Protein AF-A0AAP0FZL3-F1 (afdb_monomer_lite)

InterPro domains:
  IPR000198 Rho GTPase-activating protein domain [PS50238] (1-74)
  IPR008936 Rho GTPase activation protein [G3DSA:1.10.555.10] (1-73)
  IPR008936 Rho GTPase activation protein [SSF48350] (2-72)
  IPR044785 Rho GTPase-activating protein 1-5 [PTHR23177] (1-72)

Radius of gyration: 12.05 Å; chains: 1; bounding box: 29×19×35 Å

Sequence (74 aa):
MQCSHDSRGNSVPTILLSMQRHLYSQGGLKAEGIFRINAENGQEMLVREQLNKGVVPYEVDLHCLAGLIKRFNT

pLDDT: mean 90.15, std 7.55, range [54.88, 96.19]

Foldseek 3Di:
DDWDQDPVRDTDHVLLVVLVVLCVVVVVVVPPCALHDADDPPCLVVQVVCSVVVHHDNPDDSNSSSVCSVVDDD

Secondary structure (DSSP, 8-state):
--EEE-TTS-EEEHHHHHHHHHHHHTTGGGSTTTTTSPPPTTSHHHHHHHHHTT---TT--HHHHHHHHHT---

Organism: NCBI:txid2320716

Structure (mmCIF, N/CA/C/O backbone):
data_AF-A0AAP0FZL3-F1
#
_entry.id   AF-A0AAP0FZL3-F1
#
loop_
_atom_site.group_PDB
_atom_site.id
_atom_site.type_symbol
_atom_site.label_atom_id
_atom_site.label_alt_id
_atom_site.label_comp_id
_atom_site.label_asym_id
_atom_site.label_entity_id
_atom_site.label_seq_id
_atom_site.pdbx_PDB_ins_code
_atom_site.Cartn_x
_atom_site.Cartn_y
_atom_site.Cartn_z
_atom_site.occupancy
_atom_site.B_iso_or_equiv
_atom_site.auth_seq_id
_atom_site.auth_comp_id
_atom_site.auth_asym_id
_atom_site.auth_atom_id
_atom_site.pdbx_PDB_model_num
ATOM 1 N N . MET A 1 1 ? 16.495 1.115 -5.880 1.00 71.00 1 MET A N 1
ATOM 2 C CA . MET A 1 1 ? 15.041 0.853 -5.860 1.00 71.00 1 MET A CA 1
ATOM 3 C C . MET A 1 1 ? 14.736 -0.212 -6.906 1.00 71.00 1 MET A C 1
ATOM 5 O O . MET A 1 1 ? 15.220 -0.078 -8.021 1.00 71.00 1 MET A O 1
ATOM 9 N N . GLN A 1 2 ? 14.026 -1.284 -6.543 1.00 86.25 2 GLN A N 1
ATOM 10 C CA . GLN A 1 2 ? 13.628 -2.346 -7.477 1.00 86.25 2 GLN A CA 1
ATOM 11 C C . GLN A 1 2 ? 12.277 -1.993 -8.113 1.00 86.25 2 GLN A C 1
ATOM 13 O O . GLN A 1 2 ? 11.368 -1.553 -7.405 1.00 86.25 2 GLN A O 1
ATOM 18 N N . CYS A 1 3 ? 12.153 -2.187 -9.426 1.00 92.25 3 CYS A N 1
ATOM 19 C CA . CYS A 1 3 ? 10.914 -1.961 -10.171 1.00 92.25 3 CYS A CA 1
ATOM 20 C C . CYS A 1 3 ? 10.368 -3.271 -10.756 1.00 92.25 3 CYS A C 1
ATOM 22 O O . CYS A 1 3 ? 11.088 -4.250 -10.959 1.00 92.25 3 CYS A O 1
ATOM 24 N N . SER A 1 4 ? 9.069 -3.290 -11.021 1.00 93.62 4 SER A N 1
ATOM 25 C CA . SER A 1 4 ? 8.333 -4.373 -11.677 1.00 93.62 4 SER A CA 1
ATOM 26 C C . SER A 1 4 ? 7.258 -3.777 -12.584 1.00 93.62 4 SER A C 1
ATOM 28 O O . SER A 1 4 ? 7.066 -2.567 -12.587 1.00 93.62 4 SER A O 1
ATOM 30 N N . HIS A 1 5 ? 6.562 -4.607 -13.356 1.00 94.94 5 HIS A N 1
ATOM 31 C CA . HIS A 1 5 ? 5.531 -4.128 -14.274 1.00 94.94 5 HIS A CA 1
ATOM 32 C C . HIS A 1 5 ? 4.133 -4.294 -13.671 1.00 94.94 5 HIS A C 1
ATOM 34 O O . HIS A 1 5 ? 3.823 -5.345 -13.102 1.00 94.94 5 HIS A O 1
ATOM 40 N N . ASP A 1 6 ? 3.299 -3.260 -13.781 1.00 93.00 6 ASP A N 1
ATOM 41 C CA . ASP A 1 6 ? 1.863 -3.377 -13.515 1.00 93.00 6 ASP A CA 1
ATOM 42 C C . ASP A 1 6 ? 1.140 -4.111 -14.665 1.00 93.00 6 ASP A C 1
ATOM 44 O O . ASP A 1 6 ? 1.738 -4.483 -15.678 1.00 93.00 6 ASP A O 1
ATOM 48 N N . SER A 1 7 ? -0.172 -4.318 -14.532 1.00 90.75 7 SER A N 1
ATOM 49 C CA . SER A 1 7 ? -0.992 -4.974 -15.565 1.00 90.75 7 SER A CA 1
ATOM 50 C C . SER A 1 7 ? -1.095 -4.191 -16.879 1.00 90.75 7 SER A C 1
ATOM 52 O O . SER A 1 7 ? -1.540 -4.740 -17.884 1.00 90.75 7 SER A O 1
ATOM 54 N N . ARG A 1 8 ? -0.697 -2.917 -16.884 1.00 94.94 8 ARG A N 1
ATOM 55 C CA . ARG A 1 8 ? -0.682 -2.032 -18.053 1.00 94.94 8 ARG A CA 1
ATOM 56 C C . ARG A 1 8 ? 0.722 -1.924 -18.665 1.00 94.94 8 ARG A C 1
ATOM 58 O O . ARG A 1 8 ? 0.890 -1.189 -19.632 1.00 94.94 8 ARG A O 1
ATOM 65 N N . GLY A 1 9 ? 1.709 -2.643 -18.124 1.00 94.25 9 GLY A N 1
ATOM 66 C CA . GLY A 1 9 ? 3.097 -2.633 -18.584 1.00 94.25 9 GLY A CA 1
ATOM 67 C C . GLY A 1 9 ? 3.932 -1.455 -18.074 1.00 94.25 9 GLY A C 1
ATOM 68 O O . GLY A 1 9 ? 5.055 -1.273 -18.536 1.00 94.25 9 GLY A O 1
ATOM 69 N N . ASN A 1 10 ? 3.432 -0.656 -17.127 1.00 94.44 10 ASN A N 1
ATOM 70 C CA . ASN A 1 10 ? 4.198 0.455 -16.564 1.00 94.44 10 ASN A CA 1
ATOM 71 C C . ASN A 1 10 ? 5.235 -0.069 -15.570 1.00 94.44 10 ASN A C 1
ATOM 73 O O . ASN A 1 10 ? 4.924 -0.933 -14.751 1.00 94.44 10 ASN A O 1
ATOM 77 N N . SER A 1 11 ? 6.443 0.498 -15.601 1.00 94.56 11 SER A N 1
ATOM 78 C CA . SER A 1 11 ? 7.445 0.265 -14.559 1.00 94.56 11 SER A CA 1
ATOM 79 C C . SER A 1 11 ? 7.018 0.971 -13.273 1.00 94.56 11 SER A C 1
ATOM 81 O O . SER A 1 11 ? 6.868 2.191 -13.238 1.00 94.56 11 SER A O 1
ATOM 83 N N . VAL A 1 12 ? 6.803 0.193 -12.219 1.00 93.50 12 VAL A N 1
ATOM 84 C CA . VAL A 1 12 ? 6.348 0.643 -10.904 1.00 93.50 12 VAL A CA 1
ATOM 85 C C . VAL A 1 12 ? 7.306 0.091 -9.847 1.00 93.50 12 VAL A C 1
ATOM 87 O O . VAL A 1 12 ? 7.689 -1.080 -9.930 1.00 93.50 12 VAL A O 1
ATOM 90 N N . PRO A 1 13 ? 7.690 0.879 -8.828 1.00 92.69 13 PRO A N 1
ATOM 91 C CA . PRO A 1 13 ? 8.429 0.376 -7.676 1.00 92.69 13 PRO A CA 1
ATOM 92 C C . PRO A 1 13 ? 7.780 -0.893 -7.111 1.00 92.69 13 PRO A C 1
ATOM 94 O O . PRO A 1 13 ? 6.604 -0.887 -6.745 1.00 92.69 13 PRO A O 1
ATOM 97 N N . THR A 1 14 ? 8.534 -1.992 -7.018 1.00 93.19 14 THR A N 1
ATOM 98 C CA . THR A 1 14 ? 8.003 -3.301 -6.592 1.00 93.19 14 THR A CA 1
ATOM 99 C C . THR A 1 14 ? 7.319 -3.209 -5.231 1.00 93.19 14 THR A C 1
ATOM 101 O O . THR A 1 14 ? 6.285 -3.831 -5.006 1.00 93.19 14 THR A O 1
ATOM 104 N N . ILE A 1 15 ? 7.854 -2.366 -4.347 1.00 92.81 15 ILE A N 1
ATOM 105 C CA . ILE A 1 15 ? 7.301 -2.136 -3.016 1.00 92.81 15 ILE A CA 1
ATOM 106 C C . ILE A 1 15 ? 5.885 -1.543 -3.049 1.00 92.81 15 ILE A C 1
ATOM 108 O O . ILE A 1 15 ? 5.050 -1.964 -2.256 1.00 92.81 15 ILE A O 1
ATOM 112 N N . LEU A 1 16 ? 5.563 -0.663 -4.006 1.00 93.56 16 LEU A N 1
ATOM 113 C CA . LEU A 1 16 ? 4.206 -0.124 -4.162 1.00 93.56 16 LEU A CA 1
ATOM 114 C C . LEU A 1 16 ? 3.208 -1.220 -4.538 1.00 93.56 16 LEU A C 1
ATOM 116 O O . LEU A 1 16 ? 2.107 -1.271 -3.989 1.00 93.56 16 LEU A O 1
ATOM 120 N N . LEU A 1 17 ? 3.607 -2.127 -5.434 1.00 94.31 17 LEU A N 1
ATOM 121 C CA . LEU A 1 17 ? 2.778 -3.271 -5.813 1.00 94.31 17 LEU A CA 1
ATOM 122 C C . LEU A 1 17 ? 2.575 -4.222 -4.626 1.00 94.31 17 LEU A C 1
ATOM 124 O O . LEU A 1 17 ? 1.461 -4.695 -4.406 1.00 94.31 17 LEU A O 1
ATOM 128 N N . SER A 1 18 ? 3.620 -4.474 -3.834 1.00 94.12 18 SER A N 1
ATOM 129 C CA . SER A 1 18 ? 3.527 -5.293 -2.621 1.00 94.12 18 SER A CA 1
ATOM 130 C C . SER A 1 18 ? 2.597 -4.671 -1.576 1.00 94.12 18 SER A C 1
ATOM 132 O O . SER A 1 18 ? 1.719 -5.359 -1.060 1.00 94.12 18 SER A O 1
ATOM 134 N N . MET A 1 19 ? 2.729 -3.367 -1.306 1.00 95.06 19 MET A N 1
ATOM 135 C CA . MET A 1 19 ? 1.859 -2.645 -0.369 1.00 95.06 19 MET A CA 1
ATOM 136 C C . MET A 1 19 ? 0.397 -2.661 -0.828 1.00 95.06 19 MET A C 1
ATOM 138 O O . MET A 1 19 ? -0.494 -2.928 -0.026 1.00 95.06 19 MET A O 1
ATOM 142 N N . GLN A 1 20 ? 0.139 -2.429 -2.120 1.00 95.06 20 GLN A N 1
ATOM 143 C CA . GLN A 1 20 ? -1.213 -2.474 -2.682 1.00 95.06 20 GLN A CA 1
ATOM 144 C C . GLN A 1 20 ? -1.839 -3.867 -2.540 1.00 95.06 20 GLN A C 1
ATOM 146 O O . GLN A 1 20 ? -2.980 -3.989 -2.099 1.00 95.06 20 GLN A O 1
ATOM 151 N N . ARG A 1 21 ? -1.096 -4.925 -2.886 1.00 94.88 21 ARG A N 1
ATOM 152 C CA . ARG A 1 21 ? -1.578 -6.308 -2.751 1.00 94.88 21 ARG A CA 1
ATOM 153 C C . ARG A 1 21 ? -1.894 -6.655 -1.302 1.00 94.88 21 ARG A C 1
ATOM 155 O O . ARG A 1 21 ? -2.926 -7.271 -1.057 1.00 94.88 21 ARG A O 1
ATOM 162 N N . HIS A 1 22 ? -1.042 -6.237 -0.365 1.00 95.69 22 HIS A N 1
ATOM 163 C CA . HIS A 1 22 ? -1.269 -6.441 1.067 1.00 95.69 22 HIS A CA 1
ATOM 164 C C . HIS A 1 22 ? -2.524 -5.717 1.554 1.00 95.69 22 HIS A C 1
ATOM 166 O O . HIS A 1 22 ? -3.377 -6.311 2.205 1.00 95.69 22 HIS A O 1
ATOM 172 N N . LEU A 1 23 ? -2.696 -4.454 1.152 1.00 96.00 23 LEU A N 1
ATOM 173 C CA . LEU A 1 23 ? -3.902 -3.686 1.452 1.00 96.00 23 LEU A CA 1
ATOM 174 C C . LEU A 1 23 ? -5.163 -4.401 0.940 1.00 96.00 23 LEU A C 1
ATOM 176 O O . LEU A 1 23 ? -6.172 -4.458 1.639 1.00 96.00 23 LEU A O 1
ATOM 180 N N . TYR A 1 24 ? -5.121 -4.950 -0.276 1.00 95.88 24 TYR A N 1
ATOM 181 C CA . TYR A 1 24 ? -6.267 -5.639 -0.873 1.00 95.88 24 TYR A CA 1
ATOM 182 C C . TYR A 1 24 ? -6.555 -6.985 -0.204 1.00 95.88 24 TYR A C 1
ATOM 184 O O . TYR A 1 24 ? -7.720 -7.279 0.064 1.00 95.88 24 TYR A O 1
ATOM 192 N N . SER A 1 25 ? -5.525 -7.781 0.098 1.00 95.31 25 SER A N 1
ATOM 193 C CA . SER A 1 25 ? -5.691 -9.100 0.723 1.00 95.31 25 SER A CA 1
ATOM 194 C C . SER A 1 25 ? -6.252 -9.010 2.142 1.00 95.31 25 SER A C 1
ATOM 196 O O . SER A 1 25 ? -7.044 -9.861 2.534 1.00 95.31 25 SER A O 1
ATOM 198 N N . GLN A 1 26 ? -5.919 -7.947 2.876 1.00 95.00 26 GLN A N 1
ATOM 199 C CA . GLN A 1 26 ? -6.446 -7.663 4.214 1.00 95.00 26 GLN A CA 1
ATOM 200 C C . GLN A 1 26 ? -7.808 -6.942 4.194 1.00 95.00 26 GLN A C 1
ATOM 202 O O . GLN A 1 26 ? -8.301 -6.503 5.228 1.00 95.00 26 GLN A O 1
ATOM 207 N N . GLY A 1 27 ? -8.439 -6.788 3.024 1.00 95.06 27 GLY A N 1
ATOM 208 C CA . GLY A 1 27 ? -9.749 -6.147 2.916 1.00 95.06 27 GLY A CA 1
ATOM 209 C C . GLY A 1 27 ? -9.727 -4.632 3.133 1.00 95.06 27 GLY A C 1
ATOM 210 O O . GLY A 1 27 ? -10.773 -4.048 3.396 1.00 95.06 27 GLY A O 1
ATOM 211 N N . GLY A 1 28 ? -8.579 -3.970 2.968 1.00 95.06 28 GLY A N 1
ATOM 212 C CA . GLY A 1 28 ? -8.421 -2.533 3.202 1.00 95.06 28 GLY A CA 1
ATOM 213 C C . GLY A 1 28 ? -9.330 -1.644 2.360 1.00 95.06 28 GLY A C 1
ATOM 214 O O . GLY A 1 28 ? -9.694 -0.567 2.809 1.00 95.06 28 GLY A O 1
ATOM 215 N N . LEU A 1 29 ? -9.808 -2.106 1.199 1.00 95.19 29 LEU A N 1
ATOM 216 C CA . LEU A 1 29 ? -10.828 -1.379 0.426 1.00 95.19 29 LEU A CA 1
ATOM 217 C C . LEU A 1 29 ? -12.204 -1.320 1.111 1.00 95.19 29 LEU A C 1
ATOM 219 O O . LEU A 1 29 ? -13.029 -0.489 0.744 1.00 95.19 29 LEU A O 1
ATOM 223 N N . LYS A 1 30 ? -12.458 -2.198 2.085 1.00 96.19 30 LYS A N 1
ATOM 224 C CA . LYS A 1 30 ? -13.671 -2.210 2.912 1.00 96.19 30 LYS A CA 1
ATOM 225 C C . LYS A 1 30 ? -13.468 -1.495 4.251 1.00 96.19 30 LYS A C 1
AT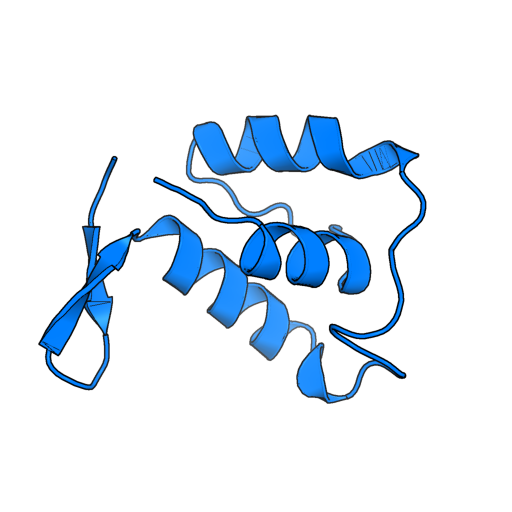OM 227 O O . LYS A 1 30 ? -14.444 -1.316 4.972 1.00 96.19 30 LYS A O 1
ATOM 232 N N . ALA A 1 31 ? -12.236 -1.105 4.592 1.00 95.19 31 ALA A N 1
ATOM 233 C CA . ALA A 1 31 ? -11.953 -0.381 5.824 1.00 95.19 31 ALA A CA 1
ATOM 234 C C . ALA A 1 31 ? -12.555 1.030 5.760 1.00 95.19 31 ALA A C 1
ATOM 236 O O . ALA A 1 31 ? -12.407 1.752 4.767 1.00 95.19 31 ALA A O 1
ATOM 237 N N . GLU A 1 32 ? -13.254 1.422 6.823 1.00 96.00 32 GLU A N 1
ATOM 238 C CA . GLU A 1 32 ? -13.956 2.699 6.888 1.00 96.00 32 GLU A CA 1
ATOM 239 C C . GLU A 1 32 ? -12.984 3.865 6.712 1.00 96.00 32 GLU A C 1
ATOM 241 O O . GLU A 1 32 ? -12.031 4.022 7.462 1.00 96.00 32 GLU A O 1
ATOM 246 N N . GLY A 1 33 ? -13.222 4.720 5.719 1.00 95.94 33 GLY A N 1
ATOM 247 C CA . GLY A 1 33 ? -12.367 5.884 5.515 1.00 95.94 33 GLY A CA 1
ATOM 248 C C . GLY A 1 33 ? -10.922 5.530 5.154 1.00 95.94 33 GLY A C 1
ATOM 249 O O . GLY A 1 33 ? -10.025 6.335 5.417 1.00 95.94 33 GLY A O 1
ATOM 250 N N . ILE A 1 34 ? -10.670 4.371 4.533 1.00 95.62 34 ILE A N 1
ATOM 251 C CA . ILE A 1 34 ? -9.360 4.064 3.956 1.00 95.62 34 ILE A CA 1
ATOM 252 C C . ILE A 1 34 ? -8.901 5.201 3.031 1.00 95.62 34 ILE A C 1
ATOM 254 O O . ILE A 1 34 ? -9.701 5.807 2.319 1.00 95.62 34 ILE A O 1
ATOM 258 N N . PHE A 1 35 ? -7.615 5.548 3.095 1.00 94.50 35 PHE A N 1
ATOM 259 C CA . PHE A 1 35 ? -7.025 6.741 2.470 1.00 94.50 35 PHE A CA 1
ATOM 260 C C . PHE A 1 35 ? -7.543 8.103 2.974 1.00 94.50 35 PHE A C 1
ATOM 262 O O . PHE A 1 35 ? -6.958 9.119 2.595 1.00 94.50 35 PHE A O 1
ATOM 269 N N . ARG A 1 36 ? -8.587 8.179 3.806 1.00 95.12 36 ARG A N 1
ATOM 270 C CA . ARG A 1 36 ? -9.114 9.433 4.376 1.00 95.12 36 ARG A CA 1
ATOM 271 C C . ARG A 1 36 ? -8.678 9.638 5.826 1.00 95.12 36 ARG A C 1
ATOM 273 O O . ARG A 1 36 ? -8.343 10.756 6.198 1.00 95.12 36 ARG A O 1
A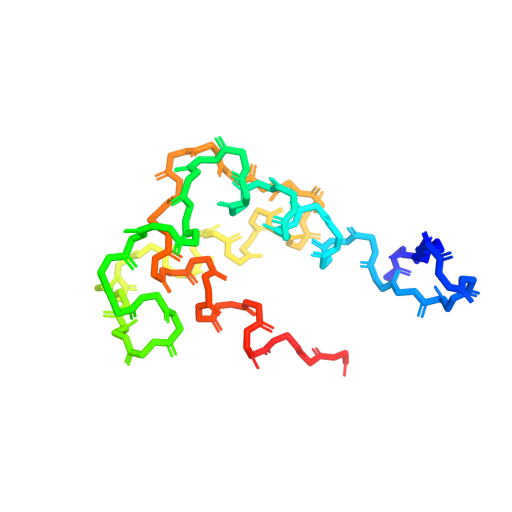TOM 280 N N . ILE A 1 37 ? -8.698 8.573 6.619 1.00 91.81 37 ILE A N 1
ATOM 281 C CA . ILE A 1 37 ? -8.313 8.571 8.031 1.00 91.81 37 ILE A CA 1
ATOM 282 C C . ILE A 1 37 ? -6.809 8.305 8.129 1.00 91.81 37 ILE A C 1
ATOM 284 O O . ILE A 1 37 ? -6.291 7.415 7.453 1.00 91.81 37 ILE A O 1
ATOM 288 N N . ASN A 1 38 ? -6.115 9.095 8.951 1.00 85.31 38 ASN A N 1
ATOM 289 C CA . ASN A 1 38 ? -4.717 8.847 9.296 1.00 85.31 38 ASN A CA 1
ATOM 290 C C . ASN A 1 38 ? -4.651 7.824 10.434 1.00 85.31 38 ASN A C 1
ATOM 292 O O . ASN A 1 38 ? -5.410 7.937 11.394 1.00 85.31 38 ASN A O 1
ATOM 296 N N . ALA A 1 39 ? -3.723 6.874 10.342 1.00 84.56 39 ALA A N 1
ATOM 297 C CA . ALA A 1 39 ? -3.400 6.003 11.465 1.00 84.56 39 ALA A CA 1
ATOM 298 C C . ALA A 1 39 ? -2.732 6.765 12.609 1.00 84.56 39 ALA A C 1
ATOM 300 O O . ALA A 1 39 ? -2.150 7.835 12.413 1.00 84.56 39 ALA A O 1
ATOM 301 N N . GLU A 1 40 ? -2.753 6.166 13.795 1.00 78.00 40 GLU A N 1
ATOM 302 C CA . GLU A 1 40 ? -1.974 6.646 14.928 1.00 78.00 40 GLU A CA 1
ATOM 303 C C . GLU A 1 40 ? -0.466 6.498 14.645 1.00 78.00 40 GLU A C 1
ATOM 305 O O . GLU A 1 40 ? 0.022 5.440 14.245 1.00 78.00 40 GLU A O 1
ATOM 310 N N . ASN A 1 41 ? 0.290 7.583 14.848 1.00 66.75 41 ASN A N 1
ATOM 311 C CA . ASN A 1 41 ? 1.680 7.752 14.388 1.00 66.75 41 ASN A CA 1
ATOM 312 C C . ASN A 1 41 ? 2.713 6.754 14.962 1.00 66.75 41 ASN A C 1
ATOM 314 O O . ASN A 1 41 ? 3.873 6.789 14.553 1.00 66.75 41 ASN A O 1
ATOM 318 N N . GLY A 1 42 ? 2.343 5.875 15.897 1.00 74.38 42 GLY A N 1
ATOM 319 C CA . GLY A 1 42 ? 3.293 5.028 16.630 1.00 74.38 42 GLY A CA 1
ATOM 320 C C . GLY A 1 42 ? 4.027 3.981 15.783 1.00 74.38 42 GLY A C 1
ATOM 321 O O . GLY A 1 42 ? 5.125 3.574 16.147 1.00 74.38 42 GLY A O 1
ATOM 322 N N . GLN A 1 43 ? 3.454 3.554 14.652 1.00 77.12 43 GLN A N 1
ATOM 323 C CA . GLN A 1 43 ? 3.984 2.442 13.844 1.00 77.12 43 GLN A CA 1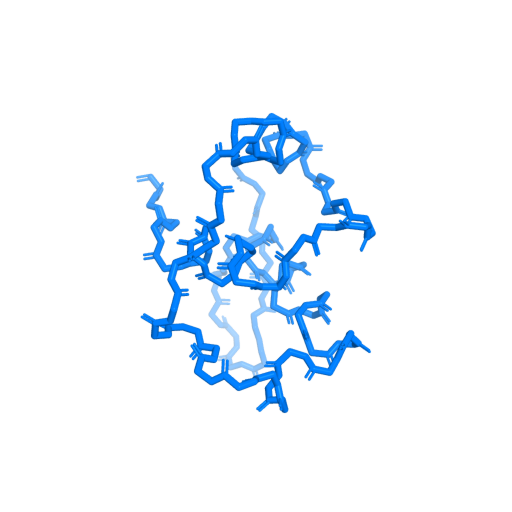
ATOM 324 C C . GLN A 1 43 ? 4.607 2.880 12.505 1.00 77.12 43 GLN A C 1
ATOM 326 O O . GLN A 1 43 ? 5.319 2.096 11.880 1.00 77.12 43 GLN A O 1
ATOM 331 N N . GLU A 1 44 ? 4.394 4.125 12.055 1.00 86.75 44 GLU A N 1
ATOM 332 C CA . GLU A 1 44 ? 4.776 4.562 10.697 1.00 86.75 44 GLU A CA 1
ATOM 333 C C . GLU A 1 44 ? 6.285 4.423 10.433 1.00 86.75 44 GLU A C 1
ATOM 335 O O . GLU A 1 44 ? 6.690 3.926 9.381 1.00 86.75 44 GLU A O 1
ATOM 340 N N . MET A 1 45 ? 7.125 4.814 11.399 1.00 87.19 45 MET A N 1
ATOM 341 C CA . MET A 1 45 ? 8.585 4.735 11.270 1.00 87.19 45 MET A CA 1
ATOM 342 C C . MET A 1 45 ? 9.066 3.284 11.127 1.00 87.19 45 MET A C 1
ATOM 344 O O . MET A 1 45 ? 9.823 2.981 10.205 1.00 87.19 45 MET A O 1
ATOM 348 N N . LEU A 1 46 ? 8.579 2.382 11.986 1.00 87.44 46 LEU A N 1
ATOM 349 C CA . LEU A 1 46 ? 8.946 0.962 11.968 1.00 87.44 46 LEU A CA 1
ATOM 350 C C . LEU A 1 46 ? 8.520 0.290 10.661 1.00 87.44 46 LEU A C 1
ATOM 352 O O . LEU A 1 46 ? 9.294 -0.445 10.047 1.00 87.44 4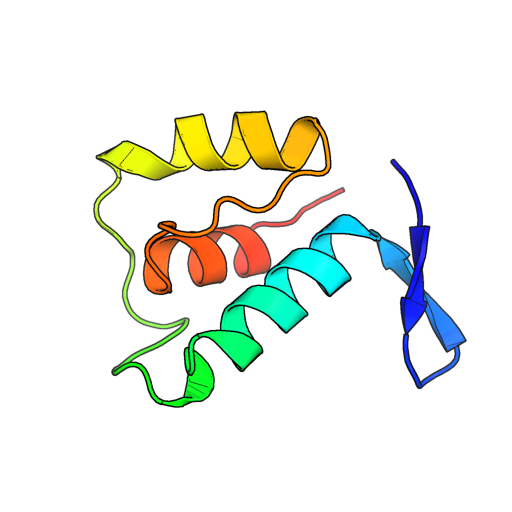6 LEU A O 1
ATOM 356 N N . VAL A 1 47 ? 7.303 0.581 10.195 1.00 89.75 47 VAL A N 1
ATOM 357 C CA . VAL A 1 47 ? 6.809 0.070 8.913 1.00 89.75 47 VAL A CA 1
ATOM 358 C C . VAL A 1 47 ? 7.693 0.578 7.777 1.00 89.75 47 VAL A C 1
ATOM 360 O O . VAL A 1 47 ? 8.087 -0.203 6.917 1.00 89.75 47 VAL A O 1
ATOM 363 N N . ARG A 1 48 ? 8.078 1.859 7.786 1.00 90.12 48 ARG A N 1
ATOM 364 C CA . ARG A 1 48 ? 8.944 2.439 6.752 1.00 90.12 48 ARG A CA 1
ATOM 365 C C . ARG A 1 48 ? 10.323 1.781 6.699 1.00 90.12 48 ARG A C 1
ATOM 367 O O . ARG A 1 48 ? 10.824 1.526 5.605 1.00 90.12 48 ARG A O 1
ATOM 374 N N . GLU A 1 49 ? 10.918 1.451 7.843 1.00 90.25 49 GLU A N 1
ATOM 375 C CA . GLU A 1 49 ? 12.177 0.698 7.889 1.00 90.25 49 GLU A CA 1
ATOM 376 C C . GLU A 1 49 ? 12.053 -0.699 7.268 1.00 90.25 49 GLU A C 1
ATOM 378 O O . GLU A 1 49 ? 12.959 -1.136 6.557 1.00 90.25 49 GLU A O 1
ATOM 383 N N . GLN A 1 50 ? 10.935 -1.393 7.495 1.00 90.88 50 GLN A N 1
ATOM 384 C CA . GLN A 1 50 ? 10.666 -2.696 6.877 1.00 90.88 50 GLN A CA 1
ATOM 385 C C . GLN A 1 50 ? 10.438 -2.563 5.366 1.00 90.88 50 GLN A C 1
ATOM 387 O O . GLN A 1 50 ? 11.024 -3.314 4.583 1.00 90.88 50 GLN A O 1
ATOM 392 N N . LEU A 1 51 ? 9.681 -1.549 4.934 1.00 90.75 51 LEU A N 1
ATOM 393 C CA . LEU A 1 51 ? 9.443 -1.276 3.514 1.00 90.75 51 LEU A CA 1
ATOM 394 C C . LEU A 1 51 ? 10.743 -0.954 2.768 1.00 90.75 51 LEU A C 1
ATOM 396 O O . LEU A 1 51 ? 10.931 -1.417 1.643 1.00 90.75 51 LEU A O 1
ATOM 400 N N . ASN A 1 52 ? 11.673 -0.233 3.402 1.00 88.62 52 ASN A N 1
ATOM 401 C CA . ASN A 1 52 ? 13.004 0.036 2.848 1.00 88.62 52 ASN A CA 1
ATOM 402 C C . ASN A 1 52 ? 13.835 -1.244 2.650 1.00 88.62 52 ASN A C 1
ATOM 404 O O . ASN A 1 52 ? 14.706 -1.279 1.783 1.00 88.62 52 ASN A O 1
ATOM 408 N N . LYS A 1 53 ? 13.544 -2.306 3.411 1.00 89.94 53 LYS A N 1
ATOM 409 C CA . LYS A 1 53 ? 14.120 -3.650 3.234 1.00 89.94 53 LYS A CA 1
ATOM 410 C C . LYS A 1 53 ? 13.339 -4.502 2.224 1.00 89.94 53 LYS A C 1
ATOM 412 O O . LYS A 1 53 ? 13.693 -5.655 2.003 1.00 89.94 53 LYS A O 1
ATOM 417 N N . GLY A 1 54 ? 12.285 -3.955 1.613 1.00 88.94 54 GLY A N 1
ATOM 418 C CA . GLY A 1 54 ? 11.413 -4.661 0.673 1.00 88.94 54 GLY A CA 1
ATOM 419 C C . GLY A 1 54 ? 10.325 -5.513 1.334 1.00 88.94 54 GLY A C 1
ATOM 420 O O . GLY A 1 54 ? 9.693 -6.315 0.649 1.00 88.94 54 GLY A O 1
ATOM 421 N N . VAL A 1 55 ? 10.094 -5.355 2.641 1.00 90.69 55 VAL A N 1
ATOM 422 C CA . VAL A 1 55 ? 9.161 -6.174 3.427 1.00 90.69 55 VAL A CA 1
ATOM 423 C C . VAL A 1 55 ? 7.926 -5.359 3.801 1.00 90.69 55 VAL A C 1
ATOM 425 O O . VAL A 1 55 ? 8.039 -4.272 4.362 1.00 90.69 55 VAL A O 1
ATOM 428 N N . VAL A 1 56 ? 6.736 -5.897 3.527 1.00 91.44 56 VAL A N 1
ATOM 429 C CA . VAL A 1 56 ? 5.465 -5.337 4.011 1.00 91.44 56 VAL A CA 1
ATOM 430 C C . VAL A 1 56 ? 5.051 -6.112 5.269 1.00 91.44 56 VAL A C 1
ATOM 432 O O . VAL A 1 56 ? 4.827 -7.319 5.165 1.00 91.44 56 VAL A O 1
ATOM 435 N N . PRO A 1 57 ? 4.978 -5.479 6.455 1.00 90.50 57 PRO A N 1
ATOM 436 C CA . PRO A 1 57 ? 4.590 -6.169 7.686 1.00 90.50 57 PRO A CA 1
ATOM 437 C C . PRO A 1 57 ? 3.150 -6.683 7.611 1.00 90.50 57 PRO A C 1
ATOM 439 O O . PRO A 1 57 ? 2.273 -5.979 7.117 1.00 90.50 57 PRO A O 1
ATOM 442 N N . TYR A 1 58 ? 2.890 -7.887 8.130 1.00 85.69 58 TYR A N 1
ATOM 443 C CA . TYR A 1 58 ? 1.546 -8.470 8.086 1.00 85.69 58 TYR A CA 1
ATOM 444 C C . TYR A 1 58 ? 0.552 -7.707 8.971 1.00 85.69 58 TYR A C 1
ATOM 446 O O . TYR A 1 58 ? -0.516 -7.326 8.501 1.00 85.69 58 TYR A O 1
ATOM 454 N N . GLU A 1 59 ? 0.947 -7.411 10.211 1.00 85.88 59 GLU A N 1
ATOM 455 C CA . GLU A 1 59 ? 0.123 -6.749 11.238 1.00 85.88 59 GLU A CA 1
ATOM 456 C C . GLU A 1 59 ? 0.122 -5.213 11.135 1.00 85.88 59 GLU A C 1
ATOM 458 O O . GLU A 1 59 ? -0.141 -4.509 12.108 1.00 85.88 59 GLU A O 1
ATOM 463 N N . VAL A 1 60 ? 0.455 -4.665 9.963 1.00 90.00 60 VAL A N 1
ATOM 464 C CA . VAL A 1 60 ? 0.412 -3.216 9.753 1.00 90.00 60 VAL A CA 1
ATOM 465 C C . VAL A 1 60 ? -1.032 -2.719 9.747 1.00 90.00 60 VAL A C 1
ATOM 467 O O . VAL A 1 60 ? -1.892 -3.272 9.061 1.00 90.00 60 VAL A O 1
ATOM 470 N N . ASP A 1 61 ? -1.283 -1.625 10.462 1.00 92.19 61 ASP A N 1
ATOM 471 C CA . ASP A 1 61 ? -2.552 -0.914 10.374 1.00 92.19 61 ASP A CA 1
ATOM 472 C C . ASP A 1 61 ? -2.827 -0.465 8.924 1.00 92.19 61 ASP A C 1
ATOM 474 O O . ASP A 1 61 ? -1.970 0.108 8.239 1.00 92.19 61 ASP A O 1
ATOM 478 N N . LEU A 1 62 ? -4.043 -0.722 8.438 1.00 93.62 62 LEU A N 1
ATOM 479 C CA . LEU A 1 62 ? -4.406 -0.471 7.042 1.00 93.62 62 LEU A CA 1
ATOM 480 C C . LEU A 1 62 ? -4.444 1.026 6.709 1.00 93.62 62 LEU A C 1
ATOM 482 O O . LEU A 1 62 ? -4.095 1.405 5.588 1.00 93.62 62 LEU A O 1
ATOM 486 N N . HIS A 1 63 ? -4.798 1.886 7.667 1.00 94.62 63 HIS A N 1
ATOM 487 C CA . HIS A 1 63 ? -4.737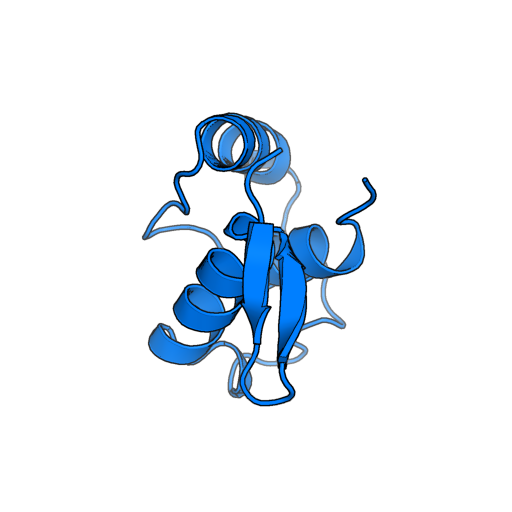 3.339 7.507 1.00 94.62 63 HIS A CA 1
ATOM 488 C C . HIS A 1 63 ? -3.285 3.830 7.445 1.00 94.62 63 HIS A C 1
ATOM 490 O O . HIS A 1 63 ? -2.979 4.737 6.665 1.00 94.62 63 HIS A O 1
ATOM 496 N N . CYS A 1 64 ? -2.372 3.194 8.185 1.00 93.44 64 CYS A N 1
ATOM 497 C CA . CYS A 1 64 ? -0.943 3.495 8.163 1.00 93.44 64 CYS A CA 1
ATOM 498 C C . CYS A 1 64 ? -0.358 3.120 6.801 1.00 93.44 64 CYS A C 1
ATOM 500 O O . CYS A 1 64 ? 0.261 3.951 6.131 1.00 93.44 64 CYS A O 1
ATOM 502 N N . LEU A 1 65 ? -0.643 1.900 6.336 1.00 93.81 65 LEU A N 1
ATOM 503 C CA . LEU A 1 65 ? -0.216 1.422 5.025 1.00 93.81 65 LEU A CA 1
ATOM 504 C C . LEU A 1 65 ? -0.766 2.302 3.894 1.00 93.81 65 LEU A C 1
ATOM 506 O O . LEU A 1 65 ? -0.018 2.685 2.995 1.00 93.81 65 LEU A O 1
ATOM 510 N N . ALA A 1 66 ? -2.045 2.684 3.952 1.00 94.69 66 ALA A N 1
ATOM 511 C CA . ALA A 1 66 ? -2.657 3.596 2.988 1.00 94.69 66 ALA A CA 1
ATOM 512 C C . ALA A 1 66 ? -2.002 4.988 2.994 1.00 94.69 66 ALA A C 1
ATOM 514 O O . ALA A 1 66 ? -1.773 5.570 1.929 1.00 94.69 66 ALA A O 1
ATOM 515 N N . GLY A 1 67 ? -1.664 5.512 4.176 1.00 92.94 67 GLY A N 1
ATOM 516 C CA . GLY A 1 67 ? -0.907 6.754 4.328 1.00 92.94 67 GLY A CA 1
ATOM 517 C C . GLY A 1 67 ? 0.483 6.672 3.693 1.00 92.94 67 GLY A C 1
ATOM 518 O O . GLY A 1 67 ? 0.893 7.590 2.981 1.00 92.94 67 GLY A O 1
ATOM 519 N N . LEU A 1 68 ? 1.177 5.548 3.872 1.00 92.50 68 LEU A N 1
ATOM 520 C CA . LEU A 1 68 ? 2.488 5.304 3.272 1.00 92.50 68 LEU A CA 1
ATOM 521 C C . LEU A 1 68 ? 2.415 5.172 1.746 1.00 92.50 68 LEU A C 1
ATOM 523 O O . LEU A 1 68 ? 3.259 5.745 1.064 1.00 92.50 68 LEU A O 1
ATOM 527 N N . ILE A 1 69 ? 1.390 4.505 1.197 1.00 93.50 69 ILE A N 1
ATOM 528 C CA . ILE A 1 69 ? 1.153 4.454 -0.259 1.00 93.50 69 ILE A CA 1
ATOM 529 C C . ILE A 1 69 ? 0.968 5.874 -0.811 1.00 93.50 69 ILE A C 1
ATOM 531 O O . ILE A 1 69 ? 1.568 6.223 -1.824 1.00 93.50 69 ILE A O 1
ATOM 535 N N . LYS A 1 70 ? 0.179 6.719 -0.130 1.00 92.06 70 LYS A N 1
ATOM 536 C CA . LYS A 1 70 ? -0.056 8.115 -0.541 1.00 92.06 70 LYS A CA 1
ATOM 537 C C . LYS A 1 70 ? 1.204 8.974 -0.545 1.00 92.06 70 LYS A C 1
ATOM 539 O O . LYS A 1 70 ? 1.313 9.885 -1.359 1.00 92.06 70 LYS A O 1
ATOM 544 N N . ARG A 1 71 ? 2.108 8.733 0.403 1.00 88.62 71 ARG A N 1
ATOM 545 C CA . ARG A 1 71 ? 3.343 9.507 0.593 1.00 88.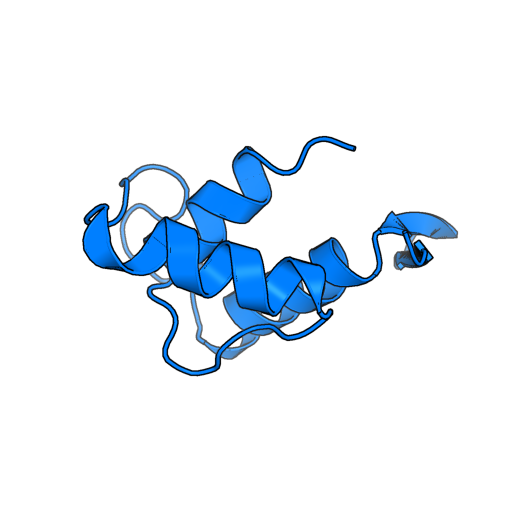62 71 ARG A CA 1
ATOM 546 C C . ARG A 1 71 ? 4.552 8.852 -0.066 1.00 88.62 71 ARG A C 1
ATOM 548 O O . ARG A 1 71 ? 5.673 9.307 0.157 1.00 88.62 71 ARG A O 1
ATOM 555 N N . PHE A 1 72 ? 4.348 7.784 -0.837 1.00 82.44 72 PHE A N 1
ATOM 556 C CA . PHE A 1 72 ? 5.434 7.126 -1.534 1.00 82.44 72 PHE A CA 1
ATOM 557 C C . PHE A 1 72 ? 5.969 8.072 -2.603 1.00 82.44 72 PHE A C 1
ATOM 559 O O . PHE A 1 72 ? 5.333 8.295 -3.631 1.00 82.44 72 PHE A O 1
ATOM 566 N N . ASN A 1 73 ? 7.133 8.648 -2.333 1.00 68.31 73 ASN A N 1
ATOM 567 C CA . ASN A 1 73 ? 7.853 9.476 -3.277 1.00 68.31 73 ASN A CA 1
ATOM 568 C C . ASN A 1 73 ? 9.250 8.881 -3.447 1.00 68.31 73 ASN A C 1
ATOM 570 O O . ASN A 1 73 ? 9.896 8.526 -2.456 1.00 68.31 73 ASN A O 1
ATOM 574 N N . THR A 1 74 ? 9.633 8.701 -4.705 1.00 54.88 74 THR A N 1
ATOM 575 C CA . THR A 1 74 ? 10.953 8.251 -5.169 1.00 54.88 74 THR A CA 1
ATOM 576 C C . THR A 1 74 ? 12.025 9.295 -4.942 1.00 54.88 74 THR A C 1
ATOM 578 O O . THR A 1 74 ? 11.734 10.479 -5.222 1.00 54.88 74 THR A O 1
#